Protein AF-F4QGL4-F1 (afdb_monomer_lite)

Radius of gyration: 15.1 Å; chains: 1; bounding box: 33×48×43 Å

Organism: NCBI:txid715226

Structure (mmCIF, N/CA/C/O backbone):
data_AF-F4QGL4-F1
#
_entry.id   AF-F4QGL4-F1
#
loop_
_atom_site.group_PDB
_atom_site.id
_atom_site.type_symbol
_atom_site.label_atom_id
_atom_site.lab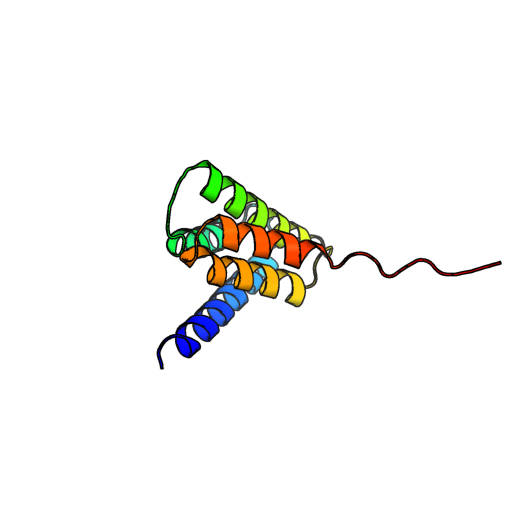el_alt_id
_atom_site.label_comp_id
_atom_site.label_asym_id
_atom_site.label_entity_id
_atom_site.label_seq_id
_atom_site.pdbx_PDB_ins_code
_atom_site.Cartn_x
_atom_site.Cartn_y
_atom_site.Cartn_z
_atom_site.occupancy
_atom_site.B_iso_or_equiv
_atom_site.auth_seq_id
_atom_site.auth_comp_id
_atom_site.auth_asym_id
_atom_site.auth_atom_id
_atom_site.pdbx_PDB_model_num
ATOM 1 N N . MET A 1 1 ? 6.182 -0.927 25.458 1.00 35.94 1 MET A N 1
ATOM 2 C CA . MET A 1 1 ? 6.914 -1.007 24.177 1.00 35.94 1 MET A CA 1
ATOM 3 C C . MET A 1 1 ? 6.165 -1.981 23.269 1.00 35.94 1 MET A C 1
ATOM 5 O O . MET A 1 1 ? 6.363 -3.177 23.383 1.00 35.94 1 MET A O 1
ATOM 9 N N . ILE A 1 2 ? 5.190 -1.492 22.496 1.00 48.72 2 ILE A N 1
ATOM 10 C CA . ILE A 1 2 ? 4.342 -2.311 21.591 1.00 48.72 2 ILE A CA 1
ATOM 11 C C . ILE A 1 2 ? 4.237 -1.635 20.207 1.00 48.72 2 ILE A C 1
ATOM 13 O O . ILE A 1 2 ? 4.192 -2.302 19.178 1.00 48.72 2 ILE A O 1
ATOM 17 N N . VAL A 1 3 ? 4.275 -0.297 20.171 1.00 48.94 3 VAL A N 1
ATOM 18 C CA . VAL A 1 3 ? 4.157 0.510 18.942 1.00 48.94 3 VAL A CA 1
ATOM 19 C C . VAL A 1 3 ? 5.358 0.334 18.005 1.00 48.94 3 VAL A C 1
ATOM 21 O O . VAL A 1 3 ? 5.180 0.173 16.802 1.00 48.94 3 VAL A O 1
ATOM 24 N N . GLU A 1 4 ? 6.575 0.296 18.549 1.00 49.97 4 GLU A N 1
ATOM 25 C CA . GLU A 1 4 ? 7.816 0.190 17.767 1.00 49.97 4 GLU A CA 1
ATOM 26 C C . GLU A 1 4 ? 7.885 -1.129 16.981 1.00 49.97 4 GLU A C 1
ATOM 28 O O . GLU A 1 4 ? 8.192 -1.149 15.789 1.00 49.97 4 GLU A O 1
ATOM 33 N N . THR A 1 5 ? 7.474 -2.229 17.617 1.00 61.09 5 THR A N 1
ATOM 34 C CA . THR A 1 5 ? 7.403 -3.557 16.997 1.00 61.09 5 THR A CA 1
ATOM 35 C C . THR A 1 5 ? 6.381 -3.593 15.860 1.00 61.09 5 THR A C 1
ATOM 37 O O . THR A 1 5 ? 6.652 -4.178 14.816 1.00 61.09 5 THR A O 1
ATOM 40 N N . SER A 1 6 ? 5.238 -2.914 16.014 1.00 75.12 6 SER A N 1
ATOM 41 C CA . SER A 1 6 ? 4.202 -2.841 14.974 1.00 75.12 6 SER A CA 1
ATOM 42 C C . SER A 1 6 ? 4.700 -2.119 13.718 1.00 75.12 6 SER A C 1
ATOM 44 O O . SER A 1 6 ? 4.503 -2.611 12.607 1.00 75.12 6 SER A O 1
ATOM 46 N N . THR A 1 7 ? 5.414 -1.000 13.875 1.00 86.69 7 THR A N 1
ATOM 47 C CA . THR A 1 7 ? 5.954 -0.239 12.737 1.00 86.69 7 THR A CA 1
ATOM 48 C C . THR A 1 7 ? 7.020 -1.022 11.974 1.00 86.69 7 THR A C 1
ATOM 50 O O . THR A 1 7 ? 6.974 -1.073 10.744 1.00 86.69 7 THR A O 1
ATOM 53 N N . HIS A 1 8 ? 7.959 -1.666 12.674 1.00 89.12 8 HIS A N 1
ATOM 54 C CA . HIS A 1 8 ? 8.977 -2.496 12.022 1.00 89.12 8 HIS A CA 1
ATOM 55 C C . HIS A 1 8 ? 8.353 -3.670 11.261 1.00 89.12 8 HIS A C 1
ATOM 57 O O . HIS A 1 8 ? 8.721 -3.903 10.111 1.00 89.12 8 HIS A O 1
ATOM 63 N N . VAL A 1 9 ? 7.360 -4.346 11.849 1.00 90.25 9 VAL A N 1
ATOM 64 C CA . VAL A 1 9 ? 6.635 -5.441 11.187 1.00 90.25 9 VAL A CA 1
ATOM 65 C C . VAL A 1 9 ? 5.930 -4.954 9.920 1.00 90.25 9 VAL A C 1
ATOM 67 O O . VAL A 1 9 ? 6.087 -5.573 8.872 1.00 90.25 9 VAL A O 1
ATOM 70 N N . VAL A 1 10 ? 5.218 -3.821 9.974 1.00 93.25 10 VAL A N 1
ATOM 71 C CA . VAL A 1 10 ? 4.553 -3.233 8.794 1.00 93.25 10 VAL A CA 1
ATOM 72 C C . VAL A 1 10 ? 5.552 -2.945 7.680 1.00 93.25 10 VAL A C 1
ATOM 74 O O . VAL A 1 10 ? 5.323 -3.332 6.534 1.00 93.25 10 VAL A O 1
ATOM 77 N N . ARG A 1 11 ? 6.678 -2.302 8.012 1.00 94.62 11 ARG A N 1
ATOM 78 C CA . ARG A 1 11 ? 7.726 -1.990 7.033 1.00 94.62 11 ARG A CA 1
ATOM 79 C C . ARG A 1 11 ? 8.291 -3.257 6.404 1.00 94.62 11 ARG A C 1
ATOM 81 O O . ARG A 1 11 ? 8.427 -3.300 5.186 1.00 94.62 11 ARG A O 1
ATOM 88 N N . SER A 1 12 ? 8.590 -4.278 7.205 1.00 94.94 12 SER A N 1
ATOM 89 C CA . SER A 1 12 ? 9.134 -5.548 6.719 1.00 94.94 12 SER A CA 1
ATOM 90 C C . SER A 1 12 ? 8.161 -6.291 5.806 1.00 94.94 12 SER A C 1
ATOM 92 O O . SER A 1 12 ? 8.562 -6.691 4.716 1.00 94.94 12 SER A O 1
ATOM 94 N N . VAL A 1 13 ? 6.891 -6.432 6.201 1.00 94.88 13 VAL A N 1
ATOM 95 C CA . VAL A 1 13 ? 5.872 -7.112 5.382 1.00 94.88 13 VAL A CA 1
ATOM 96 C C . VAL A 1 13 ? 5.696 -6.398 4.043 1.00 94.88 13 VAL A C 1
ATOM 98 O O . VAL A 1 13 ? 5.772 -7.031 2.993 1.00 94.88 13 VAL A O 1
ATOM 101 N N . LEU A 1 14 ? 5.554 -5.070 4.059 1.00 96.31 14 LEU A N 1
ATOM 102 C CA . LEU A 1 14 ? 5.383 -4.296 2.830 1.00 96.31 14 LEU A CA 1
ATOM 103 C C . LEU A 1 14 ? 6.636 -4.284 1.949 1.00 96.31 14 LEU A C 1
ATOM 105 O O . LEU A 1 14 ? 6.502 -4.261 0.730 1.00 96.31 14 LEU A O 1
ATOM 109 N N . SER A 1 15 ? 7.843 -4.355 2.522 1.00 95.94 15 SER A N 1
ATOM 110 C CA . SER A 1 15 ? 9.072 -4.529 1.731 1.00 95.94 15 SER A CA 1
ATOM 111 C C . SER A 1 15 ? 9.069 -5.853 0.972 1.00 95.94 15 SER A C 1
ATOM 113 O O . SER A 1 15 ? 9.420 -5.894 -0.208 1.00 95.94 15 SER A O 1
ATOM 115 N N . VAL A 1 16 ? 8.666 -6.940 1.642 1.00 95.75 16 VAL A N 1
ATOM 116 C CA . VAL A 1 16 ? 8.593 -8.270 1.028 1.00 95.75 16 VAL A CA 1
ATOM 117 C C . VAL A 1 16 ? 7.557 -8.267 -0.090 1.00 95.75 16 VAL A C 1
ATOM 119 O O . VAL A 1 16 ? 7.905 -8.591 -1.221 1.00 95.75 16 VAL A O 1
ATOM 122 N N . LEU A 1 17 ? 6.328 -7.823 0.186 1.00 94.94 17 LEU A N 1
ATOM 123 C CA . LEU A 1 17 ? 5.259 -7.787 -0.815 1.00 94.94 17 LEU A CA 1
ATOM 124 C C . LEU A 1 17 ? 5.634 -6.911 -2.018 1.00 94.94 17 LEU A C 1
ATOM 126 O O . LEU A 1 17 ? 5.477 -7.338 -3.157 1.00 94.94 17 LEU A O 1
ATOM 130 N N . LEU A 1 18 ? 6.218 -5.729 -1.800 1.00 94.19 18 LEU A N 1
ATOM 131 C CA . LEU A 1 18 ? 6.634 -4.850 -2.897 1.00 94.19 18 LEU A CA 1
ATOM 132 C C . LEU A 1 18 ? 7.755 -5.468 -3.751 1.00 94.19 18 LEU A C 1
ATOM 134 O O . LEU A 1 18 ? 7.765 -5.311 -4.974 1.00 94.19 18 LEU A O 1
ATOM 138 N N . THR A 1 19 ? 8.675 -6.204 -3.122 1.00 93.06 19 THR A N 1
ATOM 139 C CA . THR A 1 19 ? 9.737 -6.936 -3.826 1.00 93.06 19 THR A CA 1
ATOM 140 C C . THR A 1 19 ? 9.155 -8.073 -4.663 1.00 93.06 19 THR A C 1
ATOM 142 O O . THR A 1 19 ? 9.478 -8.182 -5.845 1.00 93.06 19 THR A O 1
ATOM 145 N N . VAL A 1 20 ? 8.260 -8.884 -4.086 1.00 92.25 20 VAL A N 1
ATOM 146 C CA . VAL A 1 20 ? 7.591 -9.984 -4.800 1.00 92.25 20 VAL A CA 1
ATOM 147 C C . VAL A 1 20 ? 6.767 -9.441 -5.969 1.00 92.25 20 VAL A C 1
ATOM 149 O O . VAL A 1 20 ? 6.884 -9.957 -7.077 1.00 92.25 20 VAL A O 1
ATOM 152 N 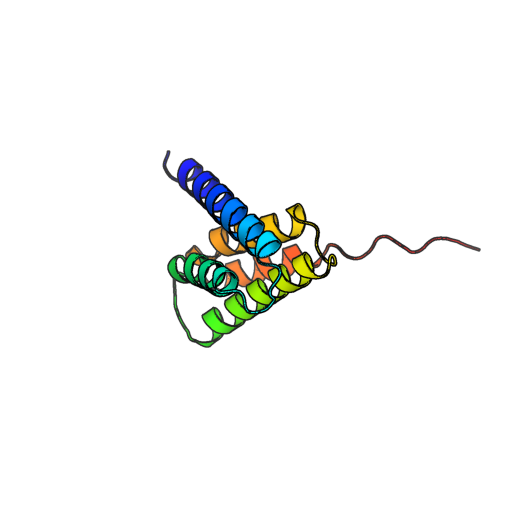N . TYR A 1 21 ? 6.026 -8.346 -5.770 1.00 91.62 21 TYR A N 1
ATOM 153 C CA . TYR A 1 21 ? 5.266 -7.682 -6.832 1.00 91.62 21 TYR A CA 1
ATOM 154 C C . TYR A 1 21 ? 6.161 -7.274 -8.012 1.00 91.62 21 TYR A C 1
ATOM 156 O O . TYR A 1 21 ? 5.808 -7.492 -9.172 1.00 91.62 21 TYR A O 1
ATOM 164 N N . LYS A 1 22 ? 7.360 -6.731 -7.740 1.00 89.38 22 LYS A N 1
ATOM 165 C CA . LYS A 1 22 ? 8.308 -6.371 -8.806 1.00 89.38 22 LYS A CA 1
ATOM 166 C C . LYS A 1 22 ? 8.818 -7.583 -9.576 1.00 89.38 22 LYS A C 1
ATOM 168 O O . LYS A 1 22 ? 9.022 -7.477 -10.782 1.00 89.38 22 LYS A O 1
ATOM 173 N N . MET A 1 23 ? 9.058 -8.696 -8.884 1.00 89.19 23 MET A N 1
ATOM 174 C CA . MET A 1 23 ? 9.547 -9.928 -9.505 1.00 89.19 23 MET A CA 1
ATOM 175 C C . MET A 1 23 ? 8.479 -10.601 -10.367 1.00 89.19 23 MET A C 1
ATOM 177 O O . MET A 1 23 ? 8.807 -11.112 -11.433 1.00 89.19 23 MET A O 1
ATOM 181 N N . ASP A 1 24 ? 7.221 -10.572 -9.926 1.00 86.25 24 ASP A N 1
ATOM 182 C CA . ASP A 1 24 ? 6.092 -11.104 -10.691 1.00 86.25 24 ASP A CA 1
ATOM 183 C C . ASP A 1 24 ? 5.808 -10.258 -11.946 1.00 86.25 24 ASP A C 1
ATOM 185 O O . ASP A 1 24 ? 5.437 -10.782 -12.992 1.00 86.25 24 ASP A O 1
ATOM 189 N N . ASN A 1 25 ? 6.055 -8.943 -11.873 1.00 79.12 25 ASN A N 1
ATOM 190 C CA . ASN A 1 25 ? 6.004 -8.003 -12.999 1.00 79.12 25 ASN A CA 1
ATOM 191 C C . ASN A 1 25 ? 4.659 -8.002 -13.764 1.00 79.12 25 ASN A C 1
ATOM 193 O O . ASN A 1 25 ? 4.610 -7.701 -14.958 1.00 79.12 25 ASN A O 1
ATOM 197 N N . ARG A 1 26 ? 3.563 -8.340 -13.075 1.00 78.25 26 ARG A N 1
ATOM 198 C CA . ARG A 1 26 ? 2.190 -8.353 -13.597 1.00 78.25 26 ARG A CA 1
ATOM 199 C C . ARG A 1 26 ? 1.349 -7.311 -12.867 1.00 78.25 26 ARG A C 1
ATOM 201 O O . ARG A 1 26 ? 1.365 -7.248 -11.641 1.00 78.25 26 ARG A O 1
ATOM 208 N N . GLU A 1 27 ? 0.595 -6.510 -13.620 1.00 69.62 27 GLU A N 1
ATOM 209 C CA . GLU A 1 27 ? -0.261 -5.460 -13.046 1.00 69.62 27 GLU A CA 1
ATOM 210 C C . GLU A 1 27 ? -1.376 -6.047 -12.162 1.00 69.62 27 GLU A C 1
ATOM 212 O O . GLU A 1 27 ? -1.610 -5.532 -11.068 1.00 69.62 27 GLU A O 1
ATOM 217 N N . ASP A 1 28 ? -1.960 -7.178 -12.575 1.00 69.00 28 ASP A N 1
ATOM 218 C CA . ASP A 1 28 ? -2.990 -7.936 -11.845 1.00 69.00 28 ASP A CA 1
ATOM 219 C C . ASP A 1 28 ? -2.410 -9.074 -10.986 1.00 69.00 28 ASP A C 1
ATOM 221 O O . ASP A 1 28 ? -2.989 -10.153 -10.879 1.00 69.00 28 ASP A O 1
ATOM 225 N N . SER A 1 29 ? -1.231 -8.864 -10.398 1.00 78.56 29 SER A N 1
ATOM 226 C CA . SER A 1 29 ? -0.634 -9.836 -9.479 1.00 78.56 29 SER A CA 1
ATOM 227 C C . SER A 1 29 ? -1.504 -10.025 -8.229 1.00 78.56 29 SER A C 1
ATOM 229 O O . SER A 1 29 ? -1.964 -9.040 -7.643 1.00 78.56 29 SER A O 1
ATOM 231 N N . ASP A 1 30 ? -1.647 -11.272 -7.767 1.00 88.56 30 ASP A N 1
ATOM 232 C CA . ASP A 1 30 ? -2.283 -11.616 -6.483 1.00 88.56 30 ASP A CA 1
ATOM 233 C C . ASP A 1 30 ? -1.655 -10.832 -5.315 1.00 88.56 30 ASP A C 1
ATOM 235 O O . ASP A 1 30 ? -2.339 -10.431 -4.378 1.00 88.56 30 ASP A O 1
ATOM 239 N N . VAL A 1 31 ? -0.377 -10.461 -5.439 1.00 90.50 31 VAL A N 1
ATOM 240 C CA . VAL A 1 31 ? 0.345 -9.645 -4.454 1.00 90.50 31 VAL A CA 1
ATOM 241 C C . VAL A 1 31 ? -0.278 -8.257 -4.277 1.00 90.50 31 VAL A C 1
ATOM 243 O O . VAL A 1 31 ? -0.223 -7.681 -3.191 1.00 90.50 31 VAL A O 1
ATOM 246 N N . ALA A 1 32 ? -0.891 -7.687 -5.320 1.00 91.31 32 ALA A N 1
ATOM 247 C CA . ALA A 1 32 ? -1.612 -6.426 -5.175 1.00 91.31 32 ALA A CA 1
ATOM 248 C C . ALA A 1 32 ? -2.825 -6.586 -4.249 1.00 91.31 32 ALA A C 1
ATOM 250 O O . ALA A 1 32 ? -3.107 -5.684 -3.459 1.00 91.31 32 ALA A O 1
ATOM 251 N N . LEU A 1 33 ? -3.517 -7.727 -4.323 1.00 92.75 33 LEU A N 1
ATOM 252 C CA . LEU A 1 33 ? -4.612 -8.056 -3.414 1.00 92.75 33 LEU A CA 1
ATOM 253 C C . LEU A 1 33 ? -4.087 -8.305 -2.000 1.00 92.75 33 LEU A C 1
ATOM 255 O O . LEU A 1 33 ? -4.665 -7.755 -1.069 1.00 92.75 33 LEU A O 1
ATOM 259 N N . ASP A 1 34 ? -2.952 -8.990 -1.844 1.00 94.50 34 ASP A N 1
ATOM 260 C CA . ASP A 1 34 ? -2.325 -9.211 -0.532 1.00 94.50 34 ASP A CA 1
ATOM 261 C C . ASP A 1 34 ? -1.985 -7.888 0.178 1.00 94.50 34 ASP A C 1
ATOM 263 O O . ASP A 1 34 ? -2.196 -7.738 1.383 1.00 94.50 34 ASP A O 1
ATOM 267 N N . VAL A 1 35 ? -1.484 -6.885 -0.557 1.00 94.38 35 VAL A N 1
ATOM 268 C CA . VAL A 1 35 ? -1.203 -5.552 0.008 1.00 94.38 35 VAL A CA 1
ATOM 269 C C . VAL A 1 35 ? -2.497 -4.845 0.423 1.00 94.38 35 VAL A C 1
ATOM 271 O O . VAL A 1 35 ? -2.546 -4.231 1.492 1.00 94.38 35 VAL A O 1
ATOM 274 N N . ILE A 1 36 ? -3.540 -4.921 -0.409 1.00 94.25 36 ILE A N 1
ATOM 275 C CA . ILE A 1 36 ? -4.856 -4.335 -0.112 1.00 94.25 36 ILE A CA 1
ATOM 276 C C . ILE A 1 36 ? -5.451 -4.994 1.132 1.00 94.25 36 ILE A C 1
ATOM 278 O O . ILE A 1 36 ? -5.873 -4.287 2.044 1.00 94.25 36 ILE A O 1
ATOM 282 N N . GLU A 1 37 ? -5.447 -6.323 1.200 1.00 94.06 37 GLU A N 1
ATOM 283 C CA . GLU A 1 37 ? -5.947 -7.091 2.338 1.00 94.06 37 GLU A CA 1
ATOM 284 C C . GLU A 1 37 ? -5.170 -6.749 3.612 1.00 94.06 37 GLU A C 1
ATOM 286 O O . GLU A 1 37 ? -5.770 -6.426 4.639 1.00 94.06 37 GLU A O 1
ATOM 291 N N . PHE A 1 38 ? -3.836 -6.711 3.536 1.00 94.62 38 PHE A N 1
ATOM 292 C CA . PHE A 1 38 ? -2.989 -6.360 4.672 1.00 94.62 38 PHE A CA 1
ATOM 293 C C . PHE A 1 38 ? -3.326 -4.982 5.260 1.00 94.62 38 PHE A C 1
ATOM 295 O O . PHE A 1 38 ? -3.308 -4.811 6.481 1.00 94.62 38 PHE A O 1
ATOM 302 N N . ILE A 1 39 ? -3.639 -3.993 4.419 1.00 93.25 39 ILE A N 1
ATOM 303 C CA . ILE A 1 39 ? -4.029 -2.649 4.869 1.00 93.25 39 ILE A CA 1
ATOM 304 C C . ILE A 1 39 ? -5.487 -2.634 5.344 1.00 93.25 39 ILE A C 1
ATOM 306 O O . ILE A 1 39 ? -5.775 -2.051 6.391 1.00 93.25 39 ILE A O 1
ATOM 310 N N . ALA A 1 40 ? -6.396 -3.306 4.635 1.00 91.94 40 ALA A N 1
ATOM 311 C CA . ALA A 1 40 ? -7.814 -3.385 4.980 1.00 91.94 40 ALA A CA 1
ATOM 312 C C . ALA A 1 40 ? -8.040 -4.012 6.361 1.00 91.94 40 ALA A C 1
ATOM 314 O O . ALA A 1 40 ? -8.806 -3.477 7.159 1.00 91.94 40 ALA A O 1
ATOM 315 N N . LEU A 1 41 ? -7.309 -5.078 6.706 1.00 92.12 41 LEU A N 1
ATOM 316 C CA . LEU A 1 41 ? -7.368 -5.724 8.026 1.00 92.12 41 LEU A CA 1
ATOM 317 C C . LEU A 1 41 ? -6.994 -4.788 9.186 1.00 92.12 41 LEU A C 1
ATOM 319 O O . LEU A 1 41 ? -7.282 -5.082 10.345 1.00 92.12 41 LEU A O 1
ATOM 323 N N . ARG A 1 42 ? -6.341 -3.662 8.889 1.00 90.81 42 ARG A N 1
ATOM 324 C CA . ARG A 1 42 ? -5.931 -2.651 9.870 1.00 90.81 42 ARG A CA 1
ATOM 325 C C . ARG A 1 42 ? -6.915 -1.490 9.947 1.00 90.81 42 ARG A C 1
ATOM 327 O O . ARG A 1 42 ? -6.780 -0.666 10.846 1.00 90.81 42 ARG A O 1
ATOM 334 N N . MET A 1 43 ? -7.864 -1.390 9.017 1.00 90.88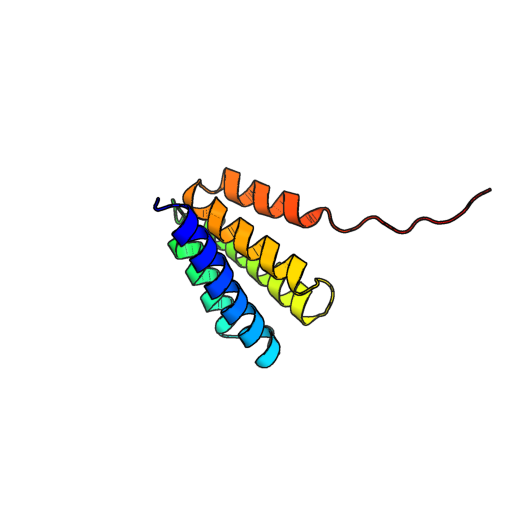 43 MET A N 1
ATOM 335 C CA . MET A 1 43 ? -8.863 -0.328 9.019 1.00 90.88 43 MET A CA 1
ATOM 336 C C . MET A 1 43 ? -9.803 -0.481 10.213 1.00 90.88 43 MET A C 1
ATOM 338 O O . MET A 1 43 ? -10.224 -1.583 10.558 1.00 90.88 43 MET A O 1
ATOM 342 N N . ARG A 1 44 ? -10.124 0.649 10.848 1.00 87.94 44 ARG A N 1
ATOM 343 C CA . ARG A 1 44 ? -11.069 0.698 11.972 1.00 87.94 44 ARG A CA 1
ATOM 344 C C . ARG A 1 44 ? -12.503 0.373 11.546 1.00 87.94 44 ARG A C 1
ATOM 346 O O . ARG A 1 44 ? -13.251 -0.215 12.319 1.00 87.94 44 ARG A O 1
ATOM 353 N N . GLU A 1 45 ? -12.868 0.796 10.343 1.00 86.50 45 GLU A N 1
ATOM 354 C CA . GLU A 1 45 ? -14.191 0.656 9.740 1.00 86.50 45 GLU A CA 1
ATOM 355 C C . GLU A 1 45 ? -14.018 0.157 8.303 1.00 86.50 45 GLU A C 1
ATOM 357 O O . GLU A 1 45 ? -13.031 0.488 7.644 1.00 86.50 45 GLU A O 1
ATOM 362 N N . HIS A 1 46 ? -14.966 -0.648 7.824 1.00 86.50 46 HIS A N 1
ATOM 363 C CA . HIS A 1 46 ? -14.903 -1.316 6.517 1.00 86.50 46 HIS A CA 1
ATOM 364 C C . HIS A 1 46 ? -16.070 -0.921 5.618 1.00 86.50 46 HIS A C 1
ATOM 366 O O . HIS A 1 46 ? -16.662 -1.760 4.948 1.00 86.50 46 HIS A O 1
ATOM 372 N N . GLU A 1 47 ? -16.433 0.359 5.613 1.00 90.12 47 GLU A N 1
ATOM 373 C CA . GLU A 1 47 ? -17.439 0.849 4.673 1.00 90.12 47 GLU A CA 1
ATOM 374 C C . GLU A 1 47 ? -16.913 0.726 3.235 1.00 90.12 47 GLU A C 1
ATOM 376 O O . GLU A 1 47 ? -15.770 1.102 2.952 1.00 90.12 47 GLU A O 1
ATOM 381 N N . ASP A 1 48 ? -17.753 0.236 2.318 1.00 87.06 48 ASP A N 1
ATOM 382 C CA . ASP A 1 48 ? -17.361 -0.116 0.944 1.00 87.06 48 ASP A CA 1
ATOM 383 C C . ASP A 1 48 ? -16.561 0.986 0.239 1.00 87.06 48 ASP A C 1
ATOM 385 O O . ASP A 1 48 ? -15.552 0.723 -0.416 1.00 87.06 48 ASP A O 1
ATOM 389 N N . HIS A 1 49 ? -16.975 2.245 0.402 1.00 87.31 49 HIS A N 1
ATOM 390 C CA . HIS A 1 49 ? -16.307 3.379 -0.232 1.00 87.31 49 HIS A CA 1
ATOM 391 C C . HIS A 1 49 ? -14.899 3.638 0.331 1.00 87.31 49 HIS A C 1
ATOM 393 O O . HIS A 1 49 ? -14.003 4.020 -0.422 1.00 87.31 49 HIS A O 1
ATOM 399 N N . GLN A 1 50 ? -14.680 3.404 1.630 1.00 88.88 50 GLN A N 1
ATOM 400 C CA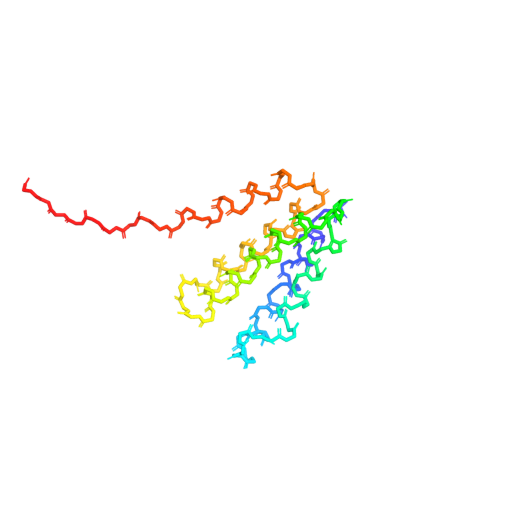 . GLN A 1 50 ? -13.380 3.588 2.276 1.00 88.88 50 GLN A CA 1
ATOM 401 C C . GLN A 1 50 ? -12.393 2.520 1.794 1.00 88.88 50 GLN A C 1
ATOM 403 O O . GLN A 1 50 ? -11.241 2.828 1.476 1.00 88.88 50 GLN A O 1
ATOM 408 N N . VAL A 1 51 ? -12.864 1.272 1.698 1.00 89.06 51 VAL A N 1
ATOM 409 C CA . VAL A 1 51 ? -12.089 0.143 1.168 1.00 89.06 51 VAL A CA 1
ATOM 410 C C . VAL A 1 51 ? -11.786 0.358 -0.318 1.00 89.06 51 VAL A C 1
ATOM 412 O O . VAL A 1 51 ? -10.654 0.146 -0.749 1.00 89.06 51 VAL A O 1
ATOM 415 N N . ALA A 1 52 ? -12.749 0.855 -1.099 1.00 89.94 52 ALA A N 1
ATOM 416 C CA . ALA A 1 52 ? -12.551 1.161 -2.514 1.00 89.94 52 ALA A CA 1
ATOM 417 C C . ALA A 1 52 ? -11.517 2.281 -2.751 1.00 89.94 52 ALA A C 1
ATOM 419 O O . ALA A 1 52 ? -10.661 2.149 -3.634 1.00 89.94 52 ALA A O 1
ATOM 420 N N . GLU A 1 53 ? -11.547 3.368 -1.968 1.00 91.12 53 GLU A N 1
ATOM 421 C CA . GLU A 1 53 ? -10.564 4.462 -2.074 1.00 91.12 53 GLU A CA 1
ATOM 422 C C . GLU A 1 53 ? -9.154 3.975 -1.702 1.00 91.12 53 GLU A C 1
ATOM 424 O O . GLU A 1 53 ? -8.193 4.230 -2.433 1.00 91.12 53 GLU A O 1
ATOM 429 N N . MET A 1 54 ? -9.035 3.201 -0.619 1.00 93.88 54 MET A N 1
ATOM 430 C CA . MET A 1 54 ? -7.773 2.585 -0.201 1.00 93.88 54 MET A CA 1
ATOM 431 C C . MET A 1 54 ? -7.228 1.620 -1.262 1.00 93.88 54 MET A C 1
ATOM 433 O O . MET A 1 54 ? -6.062 1.729 -1.645 1.00 93.88 54 MET A O 1
ATOM 437 N N . GLY A 1 55 ? -8.069 0.738 -1.808 1.00 93.12 55 GLY A N 1
ATOM 438 C CA . GLY A 1 55 ? -7.670 -0.193 -2.864 1.00 93.12 55 GLY A CA 1
ATOM 439 C C . GLY A 1 55 ? -7.191 0.528 -4.127 1.00 93.12 55 GLY A C 1
ATOM 440 O O . GLY A 1 55 ? -6.178 0.149 -4.719 1.00 93.12 55 GLY A O 1
ATOM 441 N N . SER A 1 56 ? -7.862 1.621 -4.499 1.00 92.75 56 SER A N 1
ATOM 442 C CA . SER A 1 56 ? -7.465 2.466 -5.632 1.00 92.75 56 SER A CA 1
ATOM 443 C C . SER A 1 56 ? -6.103 3.127 -5.403 1.00 92.75 56 SER A C 1
ATOM 445 O O . SER A 1 56 ? -5.259 3.135 -6.300 1.00 92.75 56 SER A O 1
ATOM 447 N N . PHE A 1 57 ? -5.853 3.636 -4.193 1.00 94.25 57 PHE A N 1
ATOM 448 C CA . PHE A 1 57 ? -4.563 4.217 -3.817 1.00 94.25 57 PHE A CA 1
ATOM 449 C C . PHE A 1 57 ? -3.422 3.192 -3.876 1.00 94.25 57 PHE A C 1
ATOM 451 O O . PHE A 1 57 ? -2.365 3.477 -4.450 1.00 94.25 57 PHE A O 1
ATOM 458 N N . VAL A 1 58 ? -3.634 1.994 -3.321 1.00 94.75 58 VAL A N 1
ATOM 459 C CA . VAL A 1 58 ? -2.640 0.911 -3.343 1.00 94.75 58 VAL A CA 1
ATOM 460 C C . VAL A 1 58 ? -2.302 0.528 -4.781 1.00 94.75 58 VAL A C 1
ATOM 462 O O . VAL A 1 58 ? -1.126 0.529 -5.150 1.00 94.75 58 VAL A O 1
ATOM 465 N N . ARG A 1 59 ? -3.315 0.289 -5.626 1.00 93.88 59 ARG A N 1
ATOM 466 C CA . ARG A 1 59 ? -3.105 -0.031 -7.048 1.00 93.88 59 ARG A CA 1
ATOM 467 C C . ARG A 1 59 ? -2.350 1.075 -7.779 1.00 93.88 59 ARG A C 1
ATOM 469 O O . ARG A 1 59 ? -1.415 0.779 -8.517 1.00 93.88 59 ARG A O 1
ATOM 476 N N . ALA A 1 60 ? -2.687 2.342 -7.539 1.00 93.31 60 ALA A N 1
ATOM 477 C CA . ALA A 1 60 ? -1.973 3.465 -8.143 1.00 93.31 60 ALA A CA 1
ATOM 478 C C . ALA A 1 60 ? -0.487 3.503 -7.737 1.00 93.31 60 ALA A C 1
ATOM 480 O O . ALA A 1 60 ? 0.371 3.780 -8.578 1.00 93.31 60 ALA A O 1
ATOM 481 N N . CYS A 1 61 ? -0.165 3.190 -6.477 1.00 94.25 61 CYS A N 1
ATOM 482 C CA . CYS A 1 61 ? 1.221 3.105 -6.013 1.00 94.25 61 CYS A CA 1
ATOM 483 C C . CYS A 1 61 ? 1.976 1.945 -6.675 1.00 94.25 61 CYS A C 1
ATOM 485 O O . CYS A 1 61 ? 3.087 2.142 -7.167 1.00 94.25 61 CYS A O 1
ATOM 487 N N . LEU A 1 62 ? 1.367 0.760 -6.729 1.00 94.00 62 LEU A N 1
ATOM 488 C CA . LEU A 1 62 ? 1.976 -0.438 -7.309 1.00 94.00 62 LEU A CA 1
ATOM 489 C C . LEU A 1 62 ? 2.202 -0.299 -8.821 1.00 94.00 62 LEU A C 1
ATOM 491 O O . LEU A 1 62 ? 3.317 -0.513 -9.291 1.00 94.00 62 LEU A O 1
ATOM 495 N N . ILE A 1 63 ? 1.200 0.164 -9.572 1.00 92.69 63 ILE A N 1
ATOM 496 C CA . ILE A 1 63 ? 1.315 0.424 -11.017 1.00 92.69 63 ILE A CA 1
ATOM 497 C C . ILE A 1 63 ? 2.329 1.542 -11.283 1.00 92.69 63 ILE A C 1
ATOM 499 O O . ILE A 1 63 ? 3.134 1.455 -12.212 1.00 92.69 63 ILE A O 1
ATOM 503 N N . GLY A 1 64 ? 2.321 2.599 -10.463 1.00 92.44 64 GLY A N 1
ATOM 504 C CA . GLY A 1 64 ? 3.302 3.678 -10.544 1.00 92.44 64 GLY A CA 1
ATOM 505 C C . GLY A 1 64 ? 4.731 3.172 -10.355 1.00 92.44 64 GLY A C 1
ATOM 506 O O . GLY A 1 64 ? 5.621 3.557 -11.110 1.00 92.44 64 GLY A O 1
ATOM 507 N N . TYR A 1 65 ? 4.947 2.273 -9.398 1.00 93.69 65 TYR A N 1
ATOM 508 C CA . TYR A 1 65 ? 6.236 1.626 -9.174 1.00 93.69 65 TYR A CA 1
ATOM 509 C C . TYR A 1 65 ? 6.631 0.675 -10.312 1.00 93.69 65 TYR A C 1
ATOM 511 O O . TYR A 1 65 ? 7.770 0.707 -10.786 1.00 93.69 65 TYR A O 1
ATOM 519 N N . LEU A 1 66 ? 5.693 -0.143 -10.797 1.00 92.25 66 LEU A N 1
ATOM 520 C CA . LEU A 1 66 ? 5.940 -1.087 -11.884 1.00 92.25 66 LEU A CA 1
ATOM 521 C C . LEU A 1 66 ? 6.423 -0.365 -13.144 1.00 92.25 66 LEU A C 1
ATOM 523 O O . LEU A 1 66 ? 7.464 -0.723 -13.697 1.00 92.25 66 LEU A O 1
ATOM 527 N N . ASN A 1 67 ? 5.722 0.715 -13.498 1.00 91.62 67 ASN A N 1
ATOM 528 C CA . ASN A 1 67 ? 5.988 1.564 -14.656 1.00 91.62 67 ASN A CA 1
ATOM 529 C C . ASN A 1 67 ? 7.127 2.580 -14.441 1.00 91.62 67 ASN A C 1
ATOM 531 O O . ASN A 1 67 ? 7.344 3.444 -15.290 1.00 91.62 67 ASN A O 1
ATOM 535 N N . GLY A 1 68 ? 7.835 2.529 -13.307 1.00 90.81 68 GLY A N 1
ATOM 536 C CA . GLY A 1 68 ? 8.976 3.406 -13.015 1.00 90.81 68 GLY A CA 1
ATOM 537 C C . GLY A 1 68 ? 8.623 4.875 -12.745 1.00 90.81 68 GLY A C 1
ATOM 538 O O . GLY A 1 68 ? 9.518 5.710 -12.669 1.00 90.81 68 GLY A O 1
ATOM 539 N N . ARG A 1 69 ? 7.336 5.209 -12.578 1.00 93.50 69 ARG A N 1
ATOM 540 C CA . ARG A 1 69 ? 6.871 6.553 -12.182 1.00 93.50 69 ARG A CA 1
ATOM 541 C C . ARG A 1 69 ? 7.091 6.831 -10.694 1.00 93.50 69 ARG A C 1
ATOM 543 O O . ARG A 1 69 ? 7.145 7.989 -10.295 1.00 93.50 69 ARG A O 1
ATOM 550 N N . LEU A 1 70 ? 7.186 5.781 -9.880 1.00 93.12 70 LEU A N 1
ATOM 551 C CA . LEU A 1 70 ? 7.559 5.844 -8.469 1.00 93.12 70 LEU A CA 1
ATOM 552 C C . LEU A 1 70 ? 8.820 5.017 -8.235 1.00 93.12 70 LEU A C 1
ATOM 554 O O . LEU A 1 70 ? 8.953 3.915 -8.768 1.00 93.12 70 LEU A O 1
ATOM 558 N N . SER A 1 71 ? 9.731 5.535 -7.411 1.00 94.56 71 SER A N 1
ATOM 559 C CA . SER A 1 71 ? 10.839 4.738 -6.888 1.00 94.56 71 SER A CA 1
ATOM 560 C C . SER A 1 71 ? 10.316 3.682 -5.908 1.00 94.56 71 SER A C 1
ATOM 562 O O . SER A 1 71 ? 9.214 3.808 -5.367 1.00 94.56 71 SER A O 1
ATOM 564 N N . TYR A 1 72 ? 11.124 2.648 -5.653 1.00 94.44 72 TYR A N 1
ATOM 565 C CA . TYR A 1 72 ? 10.823 1.651 -4.620 1.00 94.44 72 TYR A CA 1
ATOM 566 C C . TYR A 1 72 ? 10.565 2.319 -3.264 1.00 94.44 72 TYR A C 1
ATOM 568 O O . TYR A 1 72 ? 9.563 2.034 -2.621 1.00 94.44 72 TYR A O 1
ATOM 576 N N . GLU A 1 73 ? 11.437 3.250 -2.869 1.00 94.31 73 GLU A N 1
ATOM 577 C CA . GLU A 1 73 ? 11.330 3.996 -1.613 1.00 94.31 73 GLU A CA 1
ATOM 578 C C . GLU A 1 73 ? 10.015 4.780 -1.533 1.00 94.31 73 GLU A C 1
ATOM 580 O O . GLU A 1 73 ? 9.267 4.620 -0.574 1.00 94.31 73 GLU A O 1
ATOM 585 N N . ALA A 1 74 ? 9.661 5.527 -2.584 1.00 93.75 74 ALA A N 1
ATOM 586 C CA . ALA A 1 74 ? 8.429 6.310 -2.603 1.00 93.75 74 ALA A CA 1
ATOM 587 C C . ALA A 1 74 ? 7.170 5.431 -2.534 1.00 93.75 74 ALA A C 1
ATOM 589 O O . ALA A 1 74 ? 6.210 5.772 -1.843 1.00 93.75 74 ALA A O 1
ATOM 590 N N . ALA A 1 75 ? 7.149 4.300 -3.245 1.00 94.50 75 ALA A N 1
ATOM 591 C CA . ALA A 1 75 ? 6.034 3.361 -3.177 1.00 94.50 75 ALA A CA 1
ATOM 592 C C . ALA A 1 75 ? 5.947 2.691 -1.798 1.00 94.50 75 ALA A C 1
ATOM 594 O O . ALA A 1 75 ? 4.862 2.602 -1.224 1.00 94.50 75 ALA A O 1
ATOM 595 N N . HIS A 1 76 ? 7.087 2.278 -1.241 1.00 95.50 76 HIS A N 1
ATOM 596 C CA . HIS A 1 76 ? 7.169 1.658 0.078 1.00 95.50 76 HIS A CA 1
ATOM 597 C C . HIS A 1 76 ? 6.674 2.594 1.180 1.00 95.50 76 HIS A C 1
ATOM 599 O O . HIS A 1 76 ? 5.795 2.214 1.950 1.00 95.50 76 HIS A O 1
ATOM 605 N N . GLU A 1 77 ? 7.154 3.837 1.218 1.00 93.94 77 GLU A N 1
ATOM 606 C CA . GLU A 1 77 ? 6.747 4.821 2.224 1.00 93.94 77 GLU A CA 1
ATOM 607 C C . GLU A 1 77 ? 5.254 5.140 2.161 1.00 93.94 77 GLU A C 1
ATOM 609 O O . GLU A 1 77 ? 4.593 5.207 3.197 1.00 93.94 77 GLU A O 1
ATOM 614 N N . ARG A 1 78 ? 4.697 5.274 0.952 1.00 94.56 78 ARG A N 1
ATOM 615 C CA . ARG A 1 78 ? 3.260 5.504 0.747 1.00 94.56 78 ARG A CA 1
ATOM 616 C C . ARG A 1 78 ? 2.408 4.353 1.277 1.00 94.56 78 ARG A C 1
ATOM 618 O O . ARG A 1 78 ? 1.409 4.596 1.954 1.00 94.56 78 ARG A O 1
ATOM 625 N N . LEU A 1 79 ? 2.801 3.110 0.999 1.00 95.12 79 LEU A N 1
ATOM 626 C CA . LEU A 1 79 ? 2.089 1.925 1.483 1.00 95.12 79 LEU A CA 1
ATOM 627 C C . LEU A 1 79 ? 2.234 1.758 3.003 1.00 95.12 79 LEU A C 1
ATOM 629 O O . LEU A 1 79 ? 1.261 1.430 3.681 1.00 95.12 79 LEU A O 1
ATOM 633 N N . VAL A 1 80 ? 3.418 2.041 3.557 1.00 94.94 80 VAL A N 1
ATOM 634 C CA . VAL A 1 80 ? 3.655 2.025 5.009 1.00 94.94 80 VAL A CA 1
ATOM 635 C C . VAL A 1 80 ? 2.800 3.080 5.700 1.00 94.94 80 VAL A C 1
ATOM 637 O O . VAL A 1 80 ? 2.145 2.771 6.693 1.00 94.94 80 VAL A O 1
ATOM 640 N N . ALA A 1 81 ? 2.754 4.303 5.170 1.00 92.25 81 ALA A N 1
ATOM 641 C CA . ALA A 1 81 ? 1.898 5.356 5.700 1.00 92.25 81 ALA A CA 1
ATOM 642 C C . ALA A 1 81 ? 0.425 4.923 5.680 1.00 92.25 81 ALA A C 1
ATOM 644 O O . ALA A 1 81 ? -0.240 4.987 6.710 1.00 92.25 81 ALA A O 1
ATOM 645 N N . ALA A 1 82 ? -0.072 4.376 4.568 1.00 92.94 82 ALA A N 1
ATOM 646 C CA . ALA A 1 82 ? -1.440 3.862 4.506 1.00 92.94 82 ALA A CA 1
ATOM 647 C C . ALA A 1 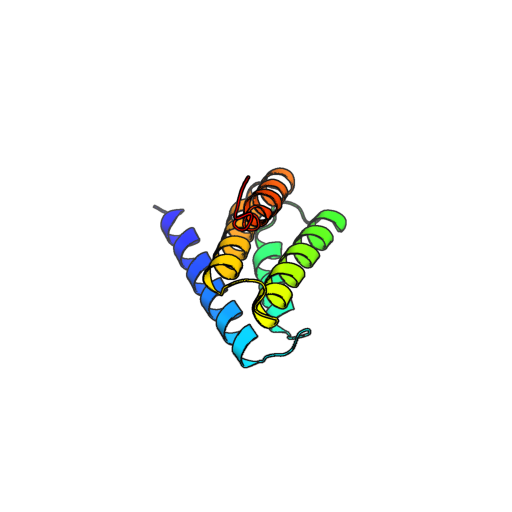82 ? -1.718 2.793 5.584 1.00 92.94 82 ALA A C 1
ATOM 649 O O . ALA A 1 82 ? -2.706 2.886 6.311 1.00 92.94 82 ALA A O 1
ATOM 650 N N . ALA A 1 83 ? -0.813 1.828 5.766 1.00 93.38 83 ALA A N 1
ATOM 651 C CA . ALA A 1 83 ? -0.953 0.772 6.770 1.00 93.38 83 ALA A CA 1
ATOM 652 C C . ALA A 1 83 ? -0.907 1.273 8.229 1.00 93.38 83 ALA A C 1
ATOM 654 O O . ALA A 1 83 ? -1.506 0.654 9.115 1.00 93.38 83 ALA A O 1
ATOM 655 N N . LEU A 1 84 ? -0.177 2.360 8.501 1.00 91.88 84 LEU A N 1
ATOM 656 C CA . LEU A 1 84 ? -0.070 2.962 9.836 1.00 91.88 84 LEU A CA 1
ATOM 657 C C . LEU A 1 84 ? -1.250 3.883 10.166 1.00 91.88 84 LEU A C 1
ATOM 659 O O . LEU A 1 84 ? -1.621 3.989 11.333 1.00 91.88 84 LEU A O 1
ATOM 663 N N . TYR A 1 85 ? -1.845 4.524 9.158 1.00 91.00 85 TYR A N 1
ATOM 664 C CA . TYR A 1 85 ? -2.974 5.440 9.328 1.00 91.00 85 TYR A CA 1
ATOM 665 C C . TYR A 1 85 ? -4.338 4.738 9.235 1.00 91.00 85 TYR A C 1
ATOM 667 O O . TYR A 1 85 ? -5.305 5.237 9.806 1.00 91.00 85 TYR A O 1
ATOM 675 N N . ALA A 1 86 ? -4.426 3.566 8.594 1.00 90.50 86 ALA A N 1
ATOM 676 C CA . ALA A 1 86 ? -5.654 2.765 8.508 1.00 90.50 86 ALA A CA 1
ATOM 677 C C . ALA A 1 86 ? -6.368 2.540 9.869 1.00 90.50 86 ALA A C 1
ATOM 679 O O . ALA A 1 86 ? -7.584 2.752 9.930 1.00 90.50 86 ALA A O 1
ATOM 680 N N . PRO A 1 87 ? -5.668 2.230 10.983 1.00 88.94 87 PRO A N 1
ATOM 681 C CA . PRO A 1 87 ? -6.302 2.082 12.301 1.00 88.94 87 PRO A CA 1
ATOM 682 C C . PRO A 1 87 ? -6.888 3.372 12.886 1.00 88.94 87 PRO A C 1
ATOM 684 O O . PRO A 1 87 ? -7.735 3.316 13.777 1.00 88.94 87 PRO A O 1
ATOM 687 N N . LEU A 1 88 ? -6.428 4.540 12.427 1.00 87.25 88 LEU A N 1
ATOM 688 C CA . LEU A 1 88 ? -6.867 5.844 12.936 1.00 87.25 88 LEU A CA 1
ATOM 689 C C . LEU A 1 88 ? -8.204 6.284 12.323 1.00 87.25 88 LEU A C 1
ATOM 691 O O . LEU A 1 88 ? -8.869 7.166 12.863 1.00 87.25 88 LEU A O 1
ATOM 695 N N . GLY A 1 89 ? -8.615 5.637 11.230 1.00 85.62 89 GLY A N 1
ATOM 696 C CA . GLY A 1 89 ? -9.845 5.923 10.504 1.00 85.62 89 GLY A CA 1
ATOM 697 C C . GLY A 1 89 ? -9.599 6.604 9.160 1.00 85.62 89 GLY A C 1
ATOM 698 O O . GLY A 1 89 ? -8.514 7.109 8.857 1.00 85.62 89 GLY A O 1
ATOM 699 N N . HIS A 1 90 ? -10.644 6.615 8.337 1.00 86.19 90 HIS A N 1
ATOM 700 C CA . HIS A 1 90 ? -10.575 7.010 6.934 1.00 86.19 90 HIS A CA 1
ATOM 701 C C . HIS A 1 90 ? -10.065 8.441 6.700 1.00 86.19 90 HIS A C 1
ATOM 703 O O . HIS A 1 90 ? -9.329 8.680 5.747 1.00 86.19 90 HIS A O 1
ATOM 709 N N . ILE A 1 91 ? -10.384 9.390 7.587 1.00 87.69 91 ILE A N 1
ATOM 710 C CA . ILE A 1 91 ? -9.918 10.784 7.472 1.00 87.69 91 ILE A CA 1
ATOM 711 C C . ILE A 1 91 ? -8.385 10.847 7.520 1.00 87.69 91 ILE A C 1
ATOM 713 O O . ILE A 1 91 ? -7.760 11.381 6.606 1.00 87.69 91 ILE A O 1
ATOM 717 N N . CYS A 1 92 ? -7.781 10.239 8.543 1.00 84.94 92 CYS A N 1
ATOM 718 C CA . CYS A 1 92 ? -6.331 10.168 8.706 1.00 84.94 92 CYS A CA 1
ATOM 719 C C . CYS A 1 92 ? -5.678 9.397 7.545 1.00 84.94 92 CYS A C 1
ATOM 721 O O . CYS A 1 92 ? -4.637 9.797 7.026 1.00 84.94 92 CYS A O 1
ATOM 723 N N . LEU A 1 93 ? -6.315 8.317 7.086 1.00 83.50 93 LEU A N 1
ATOM 724 C CA . LEU A 1 93 ? -5.854 7.545 5.934 1.00 83.50 93 LEU A CA 1
ATOM 725 C C . LEU A 1 93 ? -5.817 8.387 4.642 1.00 83.50 93 LEU A C 1
ATOM 727 O O . LEU A 1 93 ? -4.835 8.343 3.902 1.00 83.50 93 LEU A O 1
ATOM 731 N N . ARG A 1 94 ? -6.831 9.225 4.396 1.00 85.94 94 ARG A N 1
ATOM 732 C CA . ARG A 1 94 ? -6.854 10.141 3.242 1.00 85.94 94 ARG A CA 1
ATOM 733 C C . ARG A 1 94 ? -5.778 11.218 3.306 1.00 85.94 94 ARG A C 1
ATOM 735 O O . ARG A 1 94 ? -5.270 11.633 2.264 1.00 85.94 94 ARG A O 1
ATOM 742 N N . GLU A 1 95 ? -5.406 11.676 4.497 1.00 83.19 95 GLU A N 1
ATOM 743 C CA . GLU A 1 95 ? -4.279 12.603 4.654 1.00 83.19 95 GLU A CA 1
ATOM 744 C C . GLU A 1 95 ? -2.959 11.956 4.224 1.00 83.19 95 GLU A C 1
ATOM 746 O O . GLU A 1 95 ? -2.183 12.581 3.498 1.00 83.19 95 GLU A O 1
ATOM 751 N N . ALA A 1 96 ? -2.746 10.679 4.560 1.00 78.56 96 ALA A N 1
ATOM 752 C CA . ALA A 1 96 ? -1.581 9.928 4.094 1.00 78.56 96 ALA A CA 1
ATOM 753 C C . ALA A 1 96 ? -1.525 9.844 2.555 1.00 78.56 96 ALA A C 1
ATOM 755 O O . ALA A 1 96 ? -0.457 10.008 1.959 1.00 78.56 96 ALA A O 1
ATOM 756 N N . PHE A 1 97 ? -2.676 9.682 1.892 1.00 84.00 97 PHE A N 1
ATOM 757 C CA . PHE A 1 97 ? -2.754 9.653 0.425 1.00 84.00 97 PHE A CA 1
ATOM 758 C C . PHE A 1 97 ? -2.360 10.994 -0.211 1.00 84.00 97 PHE A C 1
ATOM 760 O O . PHE A 1 97 ? -1.685 11.039 -1.246 1.00 84.00 97 PHE A O 1
ATOM 767 N N . ARG A 1 98 ? -2.753 12.103 0.424 1.00 77.06 98 ARG A N 1
ATOM 768 C CA . ARG A 1 98 ? -2.448 13.464 -0.040 1.00 77.06 98 ARG A CA 1
ATOM 769 C C . ARG A 1 98 ? -0.981 13.823 0.166 1.00 77.06 98 ARG A C 1
ATOM 771 O O . ARG A 1 98 ? -0.354 14.309 -0.770 1.00 77.06 98 ARG A O 1
ATOM 778 N N . CYS A 1 99 ? -0.417 13.529 1.337 1.00 61.22 99 CYS A N 1
ATOM 779 C CA . CYS A 1 99 ? 0.991 13.805 1.637 1.00 61.22 99 CYS A CA 1
ATOM 780 C C . CYS A 1 99 ? 1.947 13.044 0.707 1.00 61.22 99 CYS A C 1
ATOM 782 O O . CYS A 1 99 ? 2.969 13.590 0.296 1.00 61.22 99 CYS A O 1
ATOM 784 N N . GLY A 1 100 ? 1.588 11.822 0.299 1.00 54.69 100 GLY A N 1
ATOM 785 C CA . GLY A 1 100 ? 2.365 11.054 -0.673 1.00 54.69 100 GLY A CA 1
ATOM 786 C C . GLY A 1 100 ? 2.384 11.658 -2.082 1.00 54.69 100 GLY A C 1
ATOM 787 O O . GLY A 1 100 ? 3.328 11.413 -2.827 1.00 54.69 100 GLY A O 1
ATOM 788 N N . SER A 1 101 ? 1.389 12.464 -2.463 1.00 53.03 101 SER A N 1
ATOM 789 C CA . SER A 1 101 ? 1.200 12.966 -3.835 1.00 53.03 101 SER A CA 1
ATOM 790 C C . SER A 1 101 ? 2.082 14.175 -4.200 1.00 53.03 101 SER A C 1
ATOM 792 O O . SER A 1 101 ? 2.187 14.522 -5.373 1.00 53.03 101 SER A O 1
ATOM 794 N N . SER A 1 102 ? 2.768 14.784 -3.229 1.00 48.81 102 SER A N 1
ATOM 795 C CA . SER A 1 102 ? 3.510 16.050 -3.387 1.00 48.81 102 SER A CA 1
ATOM 796 C C . SER A 1 102 ? 4.909 15.929 -4.025 1.00 48.81 102 SER A C 1
ATOM 798 O O . SER A 1 102 ? 5.632 16.916 -4.119 1.00 48.81 102 SER A O 1
ATOM 800 N N . GLY A 1 103 ? 5.318 14.743 -4.485 1.00 44.91 103 GLY A N 1
ATOM 801 C CA . GLY A 1 103 ? 6.664 14.470 -5.018 1.00 44.91 103 GLY A CA 1
ATOM 802 C C . GLY A 1 103 ? 6.881 14.808 -6.500 1.00 44.91 103 GLY A C 1
ATOM 803 O O . GLY A 1 103 ? 7.578 14.068 -7.186 1.00 44.91 103 GLY A O 1
ATOM 804 N N . GLY A 1 104 ? 6.268 15.874 -7.021 1.00 42.66 104 GLY A N 1
ATOM 805 C CA . GLY A 1 104 ? 6.313 16.205 -8.448 1.00 42.66 104 GLY A CA 1
ATOM 806 C C . GLY A 1 104 ? 6.303 17.702 -8.733 1.00 42.66 104 GLY A C 1
ATOM 807 O O . GLY A 1 104 ? 5.348 18.203 -9.313 1.00 42.66 104 GLY A O 1
ATOM 808 N N . SER A 1 105 ? 7.351 18.425 -8.331 1.00 43.59 105 SER A N 1
ATOM 809 C CA . SER A 1 105 ? 7.718 19.730 -8.907 1.00 43.59 105 SER A CA 1
ATOM 810 C C . SER A 1 105 ? 9.172 20.069 -8.576 1.00 43.59 105 SER A C 1
ATOM 812 O O . SER A 1 105 ? 9.489 20.749 -7.604 1.00 43.59 105 SER A O 1
ATOM 814 N N . SER A 1 106 ? 10.084 19.579 -9.409 1.00 52.16 106 SER A N 1
ATOM 815 C CA . SER A 1 106 ? 11.441 20.113 -9.537 1.00 52.16 106 SER A CA 1
ATOM 816 C C . SER A 1 106 ? 11.800 20.066 -11.019 1.00 52.16 106 SER A C 1
ATOM 818 O O . SER A 1 106 ? 12.127 19.005 -11.539 1.00 52.16 106 SER A O 1
ATOM 820 N N . GLY A 1 107 ? 11.665 21.190 -11.727 1.00 44.66 107 GLY A N 1
ATOM 821 C CA . GLY A 1 107 ? 11.994 21.250 -13.154 1.00 44.66 107 GLY A CA 1
ATOM 822 C C . GLY A 1 107 ? 11.402 22.450 -13.886 1.00 44.66 107 GLY A C 1
ATOM 823 O O . GLY A 1 107 ? 10.492 22.291 -14.689 1.00 44.66 107 GLY A O 1
ATOM 824 N N . GLY A 1 108 ? 11.934 23.643 -13.622 1.00 35.34 108 GLY A N 1
ATOM 825 C CA . GLY A 1 108 ? 11.608 24.875 -14.344 1.00 35.34 108 GLY A CA 1
ATOM 826 C C . GLY A 1 108 ? 12.815 25.806 -14.375 1.00 35.34 108 GLY A C 1
ATOM 827 O O . GLY A 1 108 ? 12.862 26.799 -13.661 1.00 35.34 108 GLY A O 1
ATOM 828 N N . SER A 1 109 ? 13.825 25.401 -15.142 1.00 51.12 109 SER A N 1
ATOM 829 C CA . SER A 1 109 ? 15.018 26.177 -15.482 1.00 51.12 109 SER A CA 1
ATOM 830 C C . SER A 1 109 ? 14.662 27.433 -16.287 1.00 51.12 109 SER A C 1
ATOM 832 O O . SER A 1 109 ? 13.894 27.344 -17.240 1.00 51.12 109 SER A O 1
ATOM 834 N N . GLY A 1 110 ? 15.317 28.552 -15.962 1.00 45.09 110 GLY A N 1
ATOM 835 C CA . GLY A 1 110 ? 15.847 29.474 -16.971 1.00 45.09 110 GLY A CA 1
ATOM 836 C C . GLY A 1 110 ? 14.964 30.625 -17.469 1.00 45.09 110 GLY A C 1
ATOM 837 O O . GLY A 1 110 ? 14.305 30.465 -18.484 1.00 45.09 110 GLY A O 1
ATOM 838 N N . ARG A 1 111 ? 15.184 31.807 -16.857 1.00 39.56 111 ARG A N 1
ATOM 839 C CA . ARG A 1 111 ? 15.419 33.137 -17.488 1.00 39.56 111 ARG A CA 1
ATOM 840 C C . ARG A 1 111 ? 14.306 33.769 -18.365 1.00 39.56 111 ARG A C 1
ATOM 842 O O . ARG A 1 111 ? 13.417 33.060 -18.816 1.00 39.56 111 ARG A O 1
ATOM 849 N N . PRO A 1 112 ? 14.286 35.109 -18.579 1.00 54.78 112 PRO A N 1
ATOM 850 C CA . PRO A 1 112 ? 15.406 36.029 -18.887 1.00 54.78 112 PRO A CA 1
ATOM 851 C C . PRO A 1 112 ? 16.063 36.721 -17.689 1.00 54.78 112 PRO 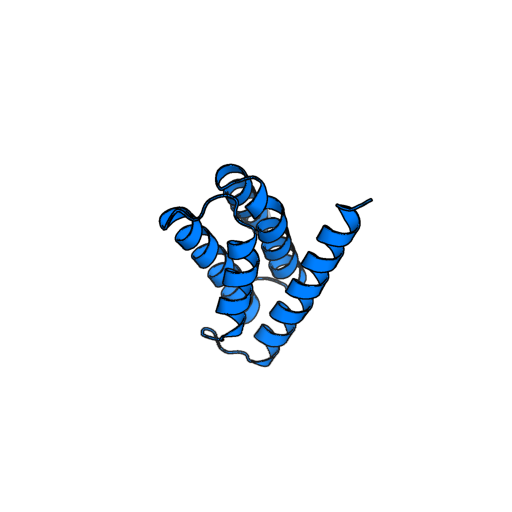A C 1
ATOM 853 O O . PRO A 1 112 ? 15.328 37.133 -16.769 1.00 54.78 112 PRO A O 1
#

Secondary structure (DSSP, 8-state):
--HHHHHHHHHHHHHHHHHHHHHH--TT-HHHHHHHHHHHTT-S---HHHHHHHHHHHHHHHHHHHTTSS-HHHHHHHHHHHHHHGGG-HHHHHHHHHHHTT----------

pLDDT: mean 83.05, std 16.79, range [35.34, 96.31]

Foldseek 3Di:
DVVVVVLVVLLVVLLVLLVVLLVVLDLPDVSLVVLLVLLCVLACDPDPVLSVVSSVLSSCLSVCCSVVVDPPVLSSQLSSLSSVQRNVHSVSSVVSSVVSVPPDDDDDDDDD

Sequence (112 aa):
MIVETSTHVVRSVLSVLLTVYKMDNREDSDVALDVIEFIALRMREHEDHQVAEMGSFVRACLIGYLNGRLSYEAAHERLVAAALYAPLGHICLREAFRCGSSGGSSGGSGRP